Protein AF-A0A3M1BGW0-F1 (afdb_monomer_lite)

Structure (mmCIF, N/CA/C/O backbone):
data_AF-A0A3M1BGW0-F1
#
_entry.id   AF-A0A3M1BGW0-F1
#
loop_
_atom_site.group_PDB
_atom_site.id
_atom_site.type_symbol
_atom_site.label_atom_id
_atom_site.label_alt_id
_atom_site.label_comp_id
_atom_site.label_asym_id
_atom_site.label_entity_id
_atom_site.label_seq_id
_atom_site.pdbx_PDB_ins_code
_atom_site.Cartn_x
_atom_site.Cartn_y
_atom_site.Cartn_z
_atom_site.occupancy
_atom_site.B_iso_or_equiv
_atom_site.auth_seq_id
_atom_site.auth_comp_id
_atom_site.auth_asym_id
_atom_site.auth_atom_id
_atom_site.pdbx_PDB_model_num
ATOM 1 N N . MET A 1 1 ? 8.846 7.849 -10.373 1.00 59.09 1 MET A N 1
ATOM 2 C CA . MET A 1 1 ? 7.692 6.997 -10.730 1.00 59.09 1 MET A CA 1
ATOM 3 C C . MET A 1 1 ? 7.575 6.946 -12.239 1.00 59.09 1 MET A C 1
ATOM 5 O O . MET A 1 1 ? 7.737 7.983 -12.871 1.00 59.09 1 MET A O 1
ATOM 9 N N . GLY A 1 2 ? 7.341 5.766 -12.810 1.00 76.25 2 GLY A N 1
ATOM 10 C CA . GLY A 1 2 ? 6.939 5.651 -14.209 1.00 76.25 2 GLY A CA 1
ATOM 11 C C . GLY A 1 2 ? 5.423 5.772 -14.295 1.00 76.25 2 GLY A C 1
ATOM 12 O O . GLY A 1 2 ? 4.723 5.046 -13.596 1.00 76.25 2 GLY A O 1
ATOM 13 N N . HIS A 1 3 ? 4.919 6.685 -15.117 1.00 86.62 3 HIS A N 1
ATOM 14 C CA . HIS A 1 3 ? 3.495 6.758 -15.422 1.00 86.62 3 HIS A CA 1
ATOM 15 C C . HIS A 1 3 ? 3.257 6.012 -16.729 1.00 86.62 3 HIS A C 1
ATOM 17 O O . HIS A 1 3 ? 3.803 6.389 -17.764 1.00 86.62 3 HIS A O 1
ATOM 23 N N . VAL A 1 4 ? 2.456 4.951 -16.682 1.00 91.19 4 VAL A N 1
ATOM 24 C CA . VAL A 1 4 ? 1.948 4.306 -17.892 1.00 91.19 4 VAL A CA 1
ATOM 25 C C . VAL A 1 4 ? 0.576 4.909 -18.154 1.00 91.19 4 VAL A C 1
ATOM 27 O O . VAL A 1 4 ? -0.361 4.681 -17.394 1.00 91.19 4 VAL A O 1
ATOM 30 N N . VAL A 1 5 ? 0.486 5.754 -19.178 1.00 93.19 5 VAL A N 1
ATOM 31 C CA . VAL A 1 5 ? -0.715 6.537 -19.482 1.00 93.19 5 VAL A CA 1
ATOM 32 C C . VAL A 1 5 ? -1.342 5.999 -20.758 1.00 93.19 5 VAL A C 1
ATOM 34 O O . VAL A 1 5 ? -0.667 5.884 -21.779 1.00 93.19 5 VAL A O 1
ATOM 37 N N . TYR A 1 6 ? -2.639 5.708 -20.706 1.00 93.69 6 TYR A N 1
ATOM 38 C CA . TYR A 1 6 ? -3.430 5.307 -21.865 1.00 93.69 6 TYR A CA 1
ATOM 39 C C . TYR A 1 6 ? -4.486 6.378 -22.155 1.00 93.69 6 TYR A C 1
ATOM 41 O O . TYR A 1 6 ? -5.091 6.897 -21.212 1.00 93.69 6 TYR A O 1
ATOM 49 N N . PRO A 1 7 ? -4.722 6.739 -23.429 1.00 95.81 7 PRO A N 1
ATOM 50 C CA . PRO A 1 7 ? -5.828 7.619 -23.781 1.00 95.81 7 PRO A CA 1
ATOM 51 C C . PRO A 1 7 ? -7.172 6.911 -23.560 1.00 95.81 7 PRO A C 1
ATOM 53 O O . PRO A 1 7 ? -7.244 5.681 -23.503 1.00 95.81 7 PRO A O 1
ATOM 56 N N . GLN A 1 8 ? -8.256 7.685 -23.487 1.00 95.00 8 GLN A N 1
ATOM 57 C CA . GLN A 1 8 ? -9.611 7.134 -23.468 1.00 95.00 8 GLN A CA 1
ATOM 58 C C . GLN A 1 8 ? -9.829 6.228 -24.693 1.00 95.00 8 GLN A C 1
ATOM 60 O O . GLN A 1 8 ? -9.551 6.628 -25.821 1.00 95.00 8 GLN A O 1
ATOM 65 N N . GLY A 1 9 ? -10.314 5.005 -24.461 1.00 96.69 9 GLY A N 1
ATOM 66 C CA . GLY A 1 9 ? -10.488 3.989 -25.505 1.00 96.69 9 GLY A CA 1
ATOM 67 C C . GLY A 1 9 ? -9.220 3.203 -25.864 1.00 96.69 9 GLY A C 1
ATOM 68 O O . GLY A 1 9 ? -9.291 2.315 -26.706 1.00 96.69 9 GLY A O 1
ATOM 69 N N . GLY A 1 10 ? -8.072 3.496 -25.242 1.00 95.81 10 GLY A N 1
ATOM 70 C CA . GLY A 1 10 ? -6.880 2.656 -25.341 1.00 95.81 10 GLY A CA 1
ATOM 71 C C . GLY A 1 10 ? -7.084 1.312 -24.637 1.00 95.81 10 GLY A C 1
ATOM 72 O O . GLY A 1 10 ? -7.691 1.251 -23.570 1.00 95.81 10 GLY A O 1
ATOM 73 N N . GLU A 1 11 ? -6.554 0.241 -25.223 1.00 95.25 11 GLU A N 1
ATOM 74 C CA . GLU A 1 11 ? -6.677 -1.118 -24.696 1.00 95.25 11 GLU A CA 1
ATOM 75 C C . GLU A 1 11 ? -5.296 -1.737 -24.463 1.00 95.25 11 GLU A C 1
ATOM 77 O O . GLU A 1 11 ? -4.374 -1.583 -25.268 1.00 95.25 11 GLU A O 1
ATOM 82 N N . ILE A 1 12 ? -5.166 -2.475 -23.361 1.00 95.06 12 ILE A N 1
ATOM 83 C CA . ILE A 1 12 ? -4.057 -3.401 -23.149 1.00 95.06 12 ILE A CA 1
ATOM 84 C C . ILE A 1 12 ? -4.529 -4.767 -23.636 1.00 95.06 12 ILE A C 1
ATOM 86 O O . ILE A 1 12 ? -5.419 -5.360 -23.029 1.00 95.06 12 ILE A O 1
ATOM 90 N N . ALA A 1 13 ? -3.922 -5.272 -24.711 1.00 95.88 13 ALA A N 1
ATOM 91 C CA . ALA A 1 13 ? -4.275 -6.583 -25.243 1.00 95.88 13 ALA A CA 1
ATOM 92 C C . ALA A 1 13 ? -4.163 -7.676 -24.152 1.00 95.88 13 ALA A C 1
ATOM 94 O O . ALA A 1 13 ? -3.194 -7.666 -23.372 1.00 95.88 13 ALA A O 1
ATOM 95 N N . PRO A 1 14 ? -5.103 -8.642 -24.099 1.00 96.75 14 PRO A N 1
ATOM 96 C CA . PRO A 1 14 ? -5.029 -9.757 -23.163 1.00 96.75 14 PRO A CA 1
ATOM 97 C C . PRO A 1 14 ? -3.698 -10.500 -23.292 1.00 96.75 14 PRO A C 1
ATOM 99 O O . PRO A 1 14 ? -3.305 -10.927 -24.378 1.00 96.75 14 PRO A O 1
ATOM 102 N N . HIS A 1 15 ? -2.993 -10.672 -22.178 1.00 96.31 15 HIS A N 1
ATOM 103 C CA . HIS A 1 15 ? -1.697 -11.340 -22.161 1.00 96.31 15 HIS A CA 1
ATOM 104 C C . HIS A 1 15 ? -1.514 -12.163 -20.888 1.00 96.31 15 HIS A C 1
ATOM 106 O O . HIS A 1 15 ? -2.222 -12.002 -19.897 1.00 96.31 15 HIS A O 1
ATOM 112 N N . ARG A 1 16 ? -0.546 -13.080 -20.933 1.00 96.31 16 ARG A N 1
ATOM 113 C CA . ARG A 1 16 ? -0.100 -13.853 -19.772 1.00 96.31 16 ARG A CA 1
ATOM 114 C C . ARG A 1 16 ? 1.275 -13.362 -19.363 1.00 96.31 16 ARG A C 1
ATOM 116 O O . ARG A 1 16 ? 2.143 -13.164 -20.216 1.00 96.31 16 ARG A O 1
ATOM 123 N N . HIS A 1 17 ? 1.485 -13.216 -18.063 1.00 94.50 17 HIS A N 1
ATOM 124 C CA . HIS A 1 17 ? 2.827 -13.008 -17.541 1.00 94.50 17 HIS A CA 1
ATOM 125 C C . HIS A 1 17 ? 3.660 -14.262 -17.810 1.00 94.50 17 HIS A C 1
ATOM 127 O O . HIS A 1 17 ? 3.225 -15.384 -17.543 1.00 94.50 17 HIS A O 1
ATOM 133 N N . ARG A 1 18 ? 4.845 -14.073 -18.392 1.00 92.88 18 ARG A N 1
ATOM 134 C CA . ARG A 1 18 ? 5.779 -15.174 -18.635 1.00 92.88 18 ARG A CA 1
ATOM 135 C C . ARG A 1 18 ? 6.428 -15.575 -17.307 1.00 92.88 18 ARG A C 1
ATOM 137 O O . ARG A 1 18 ? 6.730 -14.677 -16.518 1.00 92.88 18 ARG A O 1
ATOM 144 N N . PRO A 1 19 ? 6.677 -16.874 -17.069 1.00 93.44 19 PRO A N 1
ATOM 145 C CA . PRO A 1 19 ? 7.511 -17.295 -15.953 1.00 93.44 19 PRO A CA 1
ATOM 146 C C . PRO A 1 19 ? 8.857 -16.569 -16.013 1.00 93.44 19 PRO A C 1
ATOM 148 O O . PRO A 1 19 ? 9.477 -16.485 -17.074 1.00 93.44 19 PRO A O 1
ATOM 151 N N . LEU A 1 20 ? 9.277 -16.018 -14.881 1.00 94.69 20 LEU A N 1
ATOM 152 C CA . LEU A 1 20 ? 10.538 -15.310 -14.741 1.00 94.69 20 LEU A CA 1
ATOM 153 C C . LEU A 1 20 ? 11.119 -15.645 -13.373 1.00 94.69 20 LEU A C 1
ATOM 155 O O . LEU A 1 20 ? 10.472 -15.413 -12.353 1.00 94.69 20 LEU A O 1
ATOM 159 N N . GLU A 1 21 ? 12.349 -16.143 -13.359 1.00 94.56 21 GLU A N 1
ATOM 160 C CA . GLU A 1 21 ? 13.110 -16.293 -12.124 1.00 94.56 21 GLU A CA 1
ATOM 161 C C . GLU A 1 21 ? 13.630 -14.925 -11.678 1.00 94.56 21 GLU A C 1
ATOM 163 O O . GLU A 1 21 ? 14.212 -14.172 -12.463 1.00 94.56 21 GLU A O 1
ATOM 168 N N . ARG A 1 22 ? 13.387 -14.577 -10.413 1.00 91.38 22 ARG A N 1
ATOM 169 C CA . ARG A 1 22 ? 13.852 -13.327 -9.804 1.00 91.38 22 ARG A CA 1
ATOM 170 C C . ARG A 1 22 ? 14.557 -13.657 -8.501 1.00 91.38 22 ARG A C 1
ATOM 172 O O . ARG A 1 22 ? 14.012 -14.373 -7.668 1.00 91.38 22 ARG A O 1
ATOM 179 N N . HIS A 1 23 ? 15.742 -13.093 -8.311 1.00 91.81 23 HIS A N 1
ATOM 180 C CA . HIS A 1 23 ? 16.376 -13.038 -7.002 1.00 91.81 23 HIS A CA 1
ATOM 181 C C . HIS A 1 23 ? 15.956 -11.732 -6.325 1.00 91.81 23 HIS A C 1
ATOM 183 O O . HIS A 1 23 ? 16.179 -10.655 -6.881 1.00 91.81 23 HIS A O 1
ATOM 189 N N . LEU A 1 24 ? 15.307 -11.826 -5.165 1.00 89.44 24 LEU A N 1
ATOM 190 C CA . LEU A 1 24 ? 14.820 -10.672 -4.411 1.00 89.44 24 LEU A CA 1
ATOM 191 C C . LEU A 1 24 ? 15.585 -10.555 -3.094 1.00 89.44 24 LEU A C 1
ATOM 193 O O . LEU A 1 24 ? 15.816 -11.553 -2.415 1.00 89.44 24 LEU A O 1
ATOM 197 N N . VAL A 1 25 ? 15.945 -9.324 -2.735 1.00 88.94 25 VAL A N 1
ATOM 198 C CA . VAL A 1 25 ? 16.446 -8.981 -1.402 1.00 88.94 25 VAL A CA 1
ATOM 199 C C . VAL A 1 25 ? 15.372 -8.137 -0.729 1.00 88.94 25 VAL A C 1
ATOM 201 O O . VAL A 1 25 ? 15.154 -6.993 -1.125 1.00 88.94 25 VAL A O 1
ATOM 204 N N . GLY A 1 26 ? 14.700 -8.725 0.261 1.00 88.00 26 GLY A N 1
ATOM 205 C CA . GLY A 1 26 ? 13.515 -8.147 0.895 1.00 88.00 26 GLY A CA 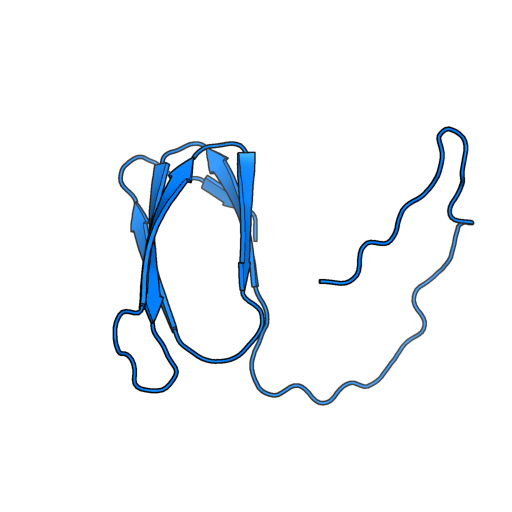1
ATOM 206 C C . GLY A 1 26 ? 12.222 -8.399 0.113 1.00 88.00 26 GLY A C 1
ATOM 207 O O . GLY A 1 26 ? 12.225 -8.987 -0.971 1.00 88.00 26 GLY A O 1
ATOM 208 N N . THR A 1 27 ? 11.111 -7.952 0.690 1.00 90.00 27 THR A N 1
ATOM 209 C CA . THR A 1 27 ? 9.767 -8.021 0.108 1.00 90.00 27 THR A CA 1
ATOM 210 C C . THR A 1 27 ? 9.240 -6.611 -0.128 1.00 90.00 27 THR A C 1
ATOM 212 O O . THR A 1 27 ? 9.604 -5.671 0.573 1.00 90.00 27 THR A O 1
ATOM 215 N N . SER A 1 28 ? 8.422 -6.446 -1.162 1.00 92.69 28 SER A N 1
ATOM 216 C CA . SER A 1 28 ? 7.595 -5.248 -1.316 1.00 92.69 28 SER A CA 1
ATOM 217 C C . SER A 1 28 ? 6.196 -5.565 -0.823 1.00 92.69 28 SER A C 1
ATOM 219 O O . SER A 1 28 ? 5.751 -6.704 -0.959 1.00 92.69 28 SER A O 1
ATOM 221 N N . GLU A 1 29 ? 5.523 -4.557 -0.295 1.00 95.31 29 GLU A N 1
ATOM 222 C CA . GLU A 1 29 ? 4.190 -4.678 0.284 1.00 95.31 29 GLU A CA 1
ATOM 223 C C . GLU A 1 29 ? 3.301 -3.572 -0.289 1.00 95.31 29 GLU A C 1
ATOM 225 O O . GLU A 1 29 ? 3.746 -2.436 -0.497 1.00 95.31 29 GLU A O 1
ATOM 230 N N . VAL A 1 30 ? 2.053 -3.914 -0.592 1.00 96.88 30 VAL A N 1
ATOM 231 C CA . VAL A 1 30 ? 1.034 -2.956 -1.015 1.00 96.88 30 VAL A CA 1
ATOM 232 C C . VAL A 1 30 ? -0.149 -3.138 -0.090 1.00 96.88 30 VAL A C 1
ATOM 234 O O . VAL A 1 30 ? -0.688 -4.229 -0.010 1.00 96.88 30 VAL A O 1
ATOM 237 N N . LEU A 1 31 ? -0.556 -2.068 0.584 1.00 97.75 31 LEU A N 1
ATOM 238 C CA . LEU A 1 31 ? -1.697 -2.086 1.489 1.00 97.75 31 LEU A CA 1
ATOM 239 C C . LEU A 1 31 ? -2.761 -1.112 1.006 1.00 97.75 31 LEU A C 1
ATOM 241 O O . LEU A 1 31 ? -2.459 0.017 0.611 1.00 97.75 31 LEU A O 1
ATOM 245 N N . VAL A 1 32 ? -4.019 -1.531 1.090 1.00 98.44 32 VAL A N 1
ATOM 246 C CA . VAL A 1 32 ? -5.181 -0.668 0.860 1.00 98.44 32 VAL A CA 1
ATOM 247 C C . VAL A 1 32 ? -6.015 -0.610 2.128 1.00 98.44 32 VAL A C 1
ATOM 249 O O . VAL A 1 32 ? -6.417 -1.645 2.665 1.00 98.44 32 VAL A O 1
ATOM 252 N N . VAL A 1 33 ? -6.326 0.599 2.594 1.00 98.44 33 VAL A N 1
ATOM 253 C CA . VAL A 1 33 ? -7.230 0.780 3.734 1.00 98.44 33 VAL A CA 1
ATOM 254 C C . VAL A 1 33 ? -8.666 0.593 3.251 1.00 98.44 33 VAL A C 1
ATOM 256 O O . VAL A 1 33 ? 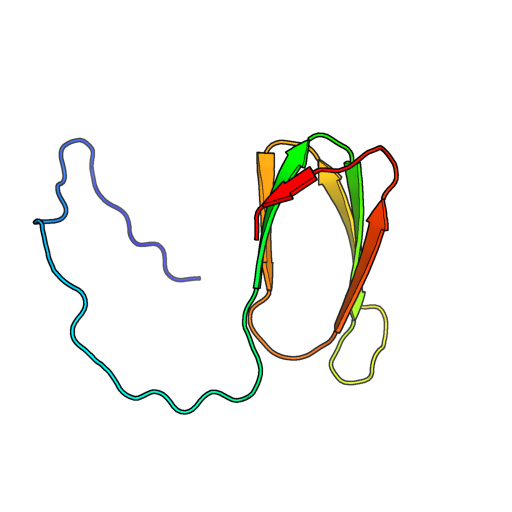-9.265 1.479 2.641 1.00 98.44 33 VAL A O 1
ATOM 259 N N . VAL A 1 34 ? -9.246 -0.574 3.523 1.00 98.62 34 VAL A N 1
ATOM 260 C CA . VAL A 1 34 ? -10.629 -0.899 3.139 1.00 98.62 34 VAL A CA 1
ATOM 261 C C . VAL A 1 34 ? -11.630 -0.240 4.090 1.00 98.62 34 VAL A C 1
ATOM 263 O O . VAL A 1 34 ? -12.711 0.171 3.665 1.00 98.62 34 VAL A O 1
ATOM 266 N N . LYS A 1 35 ? -11.276 -0.129 5.376 1.00 98.62 35 LYS A N 1
ATOM 267 C CA . LYS A 1 35 ? -12.075 0.510 6.432 1.00 98.62 35 LYS A CA 1
ATOM 268 C C . LYS A 1 35 ? -11.163 0.968 7.574 1.00 98.62 35 LYS A C 1
ATOM 270 O O . LYS A 1 35 ? -10.175 0.295 7.850 1.00 98.62 35 LYS A O 1
ATOM 275 N N . GLY A 1 36 ? -11.553 2.033 8.271 1.00 98.25 36 GLY A N 1
ATOM 276 C CA . GLY A 1 36 ? -10.905 2.506 9.495 1.00 98.25 36 GLY A CA 1
ATOM 277 C C . GLY A 1 36 ? -9.903 3.627 9.245 1.00 98.25 36 GLY A C 1
ATOM 278 O O . GLY A 1 36 ? -9.946 4.303 8.211 1.00 98.25 36 GLY A O 1
ATOM 279 N N . CYS A 1 37 ? -9.020 3.815 10.220 1.00 98.56 37 CYS A N 1
ATOM 280 C CA . CYS A 1 37 ? -8.020 4.869 10.252 1.00 98.56 37 CYS A CA 1
ATOM 281 C C . CYS A 1 37 ? -6.751 4.336 10.923 1.00 98.56 37 CYS A C 1
ATOM 283 O O . CYS A 1 37 ? -6.805 3.810 12.039 1.00 98.56 37 CYS A O 1
ATOM 285 N N . VAL A 1 38 ? -5.610 4.486 10.256 1.00 98.56 38 VAL A N 1
ATOM 286 C CA . VAL A 1 38 ? -4.315 4.001 10.738 1.00 98.56 38 VAL A CA 1
ATOM 287 C C . VAL A 1 38 ? -3.259 5.084 10.609 1.00 98.56 38 VAL A C 1
ATOM 289 O O . VAL A 1 38 ? -3.144 5.744 9.583 1.00 98.56 38 VAL A O 1
ATOM 292 N N . GLU A 1 39 ? -2.456 5.252 11.648 1.00 98.69 39 GLU A N 1
ATOM 293 C CA . GLU A 1 39 ? -1.226 6.025 11.580 1.00 98.69 39 GLU A CA 1
ATOM 294 C C . GLU A 1 39 ? -0.078 5.100 11.176 1.00 98.69 39 GLU A C 1
ATOM 296 O O . GLU A 1 39 ? 0.142 4.063 11.803 1.00 98.69 39 GLU A O 1
ATOM 301 N N . ILE A 1 40 ? 0.654 5.474 10.134 1.00 98.25 40 ILE A N 1
ATOM 302 C CA . ILE A 1 40 ? 1.906 4.840 9.745 1.00 98.25 40 ILE A CA 1
ATOM 303 C C . ILE A 1 40 ? 3.084 5.714 10.161 1.00 98.25 40 ILE A C 1
ATOM 305 O O . ILE A 1 40 ? 3.136 6.902 9.837 1.00 98.25 40 ILE A O 1
ATOM 309 N N . THR A 1 41 ? 4.066 5.090 10.801 1.00 98.50 41 THR A N 1
ATOM 310 C CA . THR A 1 41 ? 5.401 5.648 11.002 1.00 98.50 41 THR A CA 1
ATOM 311 C C . THR A 1 41 ? 6.362 4.973 10.039 1.00 98.50 41 THR A C 1
ATOM 313 O O . THR A 1 41 ? 6.421 3.749 9.974 1.00 98.50 41 THR A O 1
ATOM 316 N N . LEU A 1 42 ? 7.114 5.763 9.286 1.00 97.38 42 LEU A N 1
ATOM 317 C CA . LEU A 1 42 ? 8.148 5.305 8.369 1.00 97.38 42 LEU A CA 1
ATOM 318 C C . LEU A 1 42 ? 9.518 5.567 8.988 1.00 97.38 42 LEU A C 1
ATOM 320 O O . LEU A 1 42 ? 9.744 6.632 9.572 1.00 97.38 42 LEU A O 1
ATOM 324 N N . TYR A 1 43 ? 10.436 4.627 8.796 1.00 97.25 43 TYR A N 1
ATOM 325 C CA . TYR A 1 43 ? 11.813 4.690 9.262 1.00 97.25 43 TYR A CA 1
ATOM 326 C C . TYR A 1 43 ? 12.793 4.460 8.110 1.00 97.25 43 TYR A C 1
ATOM 328 O O . TYR A 1 43 ? 12.508 3.703 7.179 1.00 97.25 43 TYR A O 1
ATOM 336 N N . ASP A 1 44 ? 13.963 5.087 8.193 1.00 95.25 44 ASP A N 1
ATOM 337 C CA . ASP A 1 44 ? 15.081 4.802 7.294 1.00 95.25 44 ASP A CA 1
ATOM 338 C C . ASP A 1 44 ? 15.795 3.476 7.636 1.00 95.25 44 ASP A C 1
ATOM 340 O O . ASP A 1 44 ? 15.417 2.747 8.557 1.00 95.25 44 ASP A O 1
ATOM 344 N N . ASP A 1 45 ? 16.853 3.158 6.887 1.00 93.56 45 ASP A N 1
ATOM 345 C CA . ASP A 1 45 ? 17.655 1.937 7.054 1.00 93.56 45 ASP A CA 1
ATOM 346 C C . ASP A 1 45 ? 18.378 1.855 8.417 1.00 93.56 45 ASP A C 1
ATOM 348 O O . ASP A 1 45 ? 18.793 0.773 8.830 1.00 93.56 45 ASP A O 1
ATOM 352 N N . GLU A 1 46 ? 18.516 2.975 9.134 1.00 95.62 46 GLU A N 1
ATOM 353 C CA . GLU A 1 46 ? 19.093 3.055 10.484 1.00 95.62 46 GLU A CA 1
ATOM 354 C C . GLU A 1 46 ? 18.003 3.056 11.573 1.00 95.62 46 GLU A C 1
ATOM 356 O O . GLU A 1 46 ? 18.289 3.300 12.745 1.00 95.62 46 GLU A O 1
ATOM 361 N N . SER A 1 47 ? 16.751 2.756 11.202 1.00 91.94 47 SER A N 1
ATOM 362 C CA . SER A 1 47 ? 15.575 2.786 12.081 1.00 91.94 47 SER A CA 1
ATOM 363 C C . SER A 1 47 ? 15.289 4.163 12.694 1.00 91.94 47 SER A C 1
ATOM 365 O O . SER A 1 47 ? 14.667 4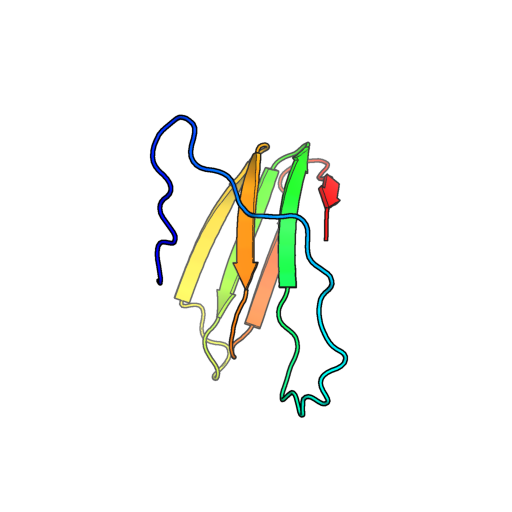.258 13.754 1.00 91.94 47 SER A O 1
ATOM 367 N N . ARG A 1 48 ? 15.712 5.251 12.041 1.00 97.06 48 ARG A N 1
ATOM 368 C CA . ARG A 1 48 ? 15.336 6.612 12.443 1.00 97.06 48 ARG A CA 1
ATOM 369 C C . ARG A 1 48 ? 14.019 6.984 11.790 1.00 97.06 48 ARG A C 1
ATOM 371 O O . ARG A 1 48 ? 13.827 6.741 10.602 1.00 97.06 48 ARG A O 1
ATOM 378 N N . GLU A 1 49 ? 13.122 7.588 12.560 1.00 97.75 49 GLU A N 1
ATOM 379 C CA . GLU A 1 49 ? 11.833 8.049 12.049 1.00 97.75 49 GLU A CA 1
ATOM 380 C C . GLU A 1 49 ? 12.034 9.125 10.973 1.00 97.75 49 GLU A C 1
ATOM 382 O O . GLU A 1 49 ? 12.749 10.106 11.183 1.00 97.75 49 GLU A O 1
ATOM 387 N N . ILE A 1 50 ? 11.383 8.939 9.825 1.00 96.56 50 ILE A N 1
ATOM 388 C CA . ILE A 1 50 ? 11.422 9.880 8.699 1.00 96.56 50 ILE A CA 1
ATOM 389 C C . ILE A 1 50 ? 10.077 10.562 8.459 1.00 96.56 50 ILE A C 1
ATOM 391 O O . ILE A 1 50 ? 10.038 11.691 7.966 1.00 96.56 50 ILE A O 1
ATOM 395 N N . ALA A 1 51 ? 8.966 9.894 8.776 1.00 97.12 51 ALA A N 1
ATOM 396 C CA . ALA A 1 51 ? 7.638 10.461 8.600 1.00 97.12 51 ALA A CA 1
ATOM 397 C C . ALA A 1 51 ? 6.583 9.718 9.418 1.00 97.12 51 ALA A C 1
ATOM 399 O O . ALA A 1 51 ? 6.629 8.499 9.533 1.00 97.12 51 ALA A O 1
ATOM 400 N N . VAL A 1 52 ? 5.569 10.462 9.857 1.00 98.12 52 VAL A N 1
ATOM 401 C CA . VAL A 1 52 ? 4.311 9.925 10.384 1.00 98.12 52 VAL A CA 1
ATOM 402 C C . VAL A 1 52 ? 3.164 10.420 9.510 1.00 98.12 52 VAL A C 1
ATOM 404 O O . VAL A 1 52 ? 3.116 11.609 9.172 1.00 98.12 52 VAL A O 1
ATOM 407 N N . ARG A 1 53 ? 2.267 9.532 9.085 1.00 98.12 53 ARG A N 1
ATOM 408 C CA . ARG A 1 53 ? 1.100 9.868 8.255 1.00 98.12 53 ARG A CA 1
ATOM 409 C C . ARG A 1 53 ? -0.129 9.125 8.741 1.00 98.12 53 ARG A C 1
ATOM 411 O O . ARG A 1 53 ? -0.031 7.989 9.177 1.00 98.12 53 ARG A O 1
ATOM 418 N N . GLU A 1 54 ? -1.284 9.757 8.616 1.00 98.56 54 GLU A N 1
ATOM 419 C CA . GLU A 1 54 ? -2.571 9.096 8.802 1.00 98.56 54 GLU A CA 1
ATOM 420 C C . GLU A 1 54 ? -3.080 8.614 7.439 1.00 98.56 54 GLU A C 1
ATOM 422 O O . GLU A 1 54 ? -3.027 9.369 6.467 1.00 98.56 54 GLU A O 1
ATOM 427 N N . LEU A 1 55 ? -3.543 7.367 7.377 1.00 98.50 55 LEU A N 1
ATOM 428 C CA . LEU A 1 55 ? -4.182 6.752 6.221 1.00 98.50 55 LEU A CA 1
ATOM 429 C C . LEU A 1 55 ? -5.633 6.419 6.571 1.00 98.50 55 LEU A C 1
ATOM 431 O O . LEU A 1 55 ? -5.933 5.884 7.644 1.00 98.50 55 LEU A O 1
ATOM 435 N N . ARG A 1 56 ? -6.533 6.722 5.643 1.00 98.56 56 ARG A N 1
ATOM 436 C CA . ARG A 1 56 ? -7.980 6.544 5.762 1.00 98.56 56 ARG A CA 1
ATOM 437 C C . ARG A 1 56 ? -8.499 5.650 4.647 1.00 98.56 56 ARG A C 1
ATOM 439 O O . ARG A 1 56 ? -7.785 5.298 3.715 1.00 98.56 56 ARG A O 1
ATOM 446 N N . GLN A 1 57 ? -9.772 5.279 4.746 1.00 98.56 57 GLN A N 1
ATOM 447 C CA . GLN A 1 57 ? -10.442 4.45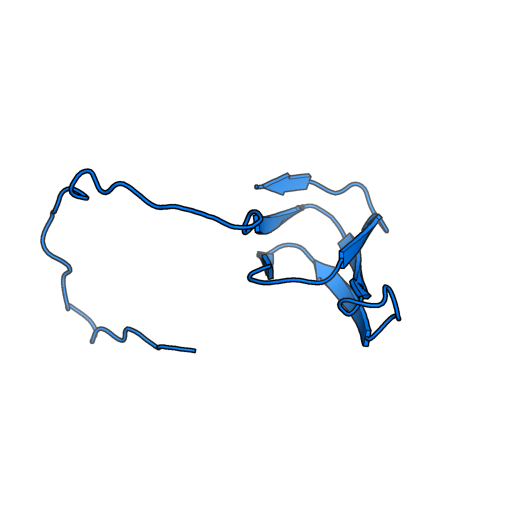7 3.743 1.00 98.56 57 GLN A CA 1
ATOM 448 C C . GLN A 1 57 ? -10.196 4.955 2.306 1.00 98.56 57 GLN A C 1
ATOM 450 O O . GLN A 1 57 ? -10.490 6.103 1.979 1.00 98.56 57 GLN A O 1
ATOM 455 N N . GLY A 1 58 ? -9.724 4.052 1.446 1.00 97.94 58 GLY A N 1
ATOM 456 C CA . GLY A 1 58 ? -9.393 4.322 0.046 1.00 97.94 58 GLY A CA 1
ATOM 457 C C . GLY A 1 58 ? -7.929 4.690 -0.202 1.00 97.94 58 GLY A C 1
ATOM 458 O O . GLY A 1 58 ? -7.498 4.633 -1.354 1.00 97.94 58 GLY A O 1
ATOM 459 N N . ASP A 1 59 ? -7.157 5.005 0.842 1.00 98.31 59 ASP A N 1
ATOM 460 C CA . ASP A 1 59 ? -5.726 5.252 0.699 1.00 98.31 59 ASP A CA 1
ATOM 461 C C . ASP A 1 59 ? -4.974 3.964 0.349 1.00 98.31 59 ASP A C 1
ATOM 463 O O . ASP A 1 59 ? -5.277 2.869 0.838 1.00 98.31 59 ASP A O 1
ATOM 467 N N . VAL A 1 60 ? -3.964 4.130 -0.505 1.00 97.62 60 VAL A N 1
ATOM 468 C CA . VAL A 1 60 ? -3.072 3.069 -0.972 1.00 97.62 60 VAL A CA 1
ATOM 469 C C . VAL A 1 60 ? -1.660 3.397 -0.522 1.00 97.62 60 VAL A C 1
ATOM 471 O O . VAL A 1 60 ? -1.117 4.454 -0.854 1.00 97.62 60 VAL A O 1
ATOM 474 N N . LEU A 1 61 ? -1.048 2.462 0.189 1.00 96.31 61 LEU A N 1
ATOM 475 C CA . LEU A 1 61 ? 0.347 2.517 0.579 1.00 96.31 61 LEU A CA 1
ATOM 476 C C . LEU A 1 61 ? 1.138 1.503 -0.245 1.00 96.31 61 LEU A C 1
ATOM 478 O O . LEU A 1 61 ? 0.775 0.335 -0.327 1.00 96.31 61 LEU A O 1
ATOM 482 N N . VAL A 1 62 ? 2.245 1.951 -0.832 1.00 95.44 62 VAL A N 1
ATOM 483 C CA . VAL A 1 62 ? 3.159 1.097 -1.595 1.00 95.44 62 VAL A CA 1
ATOM 484 C C . VAL A 1 62 ? 4.543 1.197 -0.970 1.00 95.44 62 VAL A C 1
ATOM 486 O O . VAL A 1 62 ? 5.192 2.241 -1.046 1.00 95.44 62 VAL A O 1
ATOM 489 N N . LEU A 1 63 ? 4.989 0.111 -0.348 1.00 94.12 63 LEU A N 1
ATOM 490 C CA . LEU A 1 63 ? 6.265 0.012 0.346 1.00 94.12 63 LEU A CA 1
ATOM 491 C C . LEU A 1 63 ? 7.243 -0.770 -0.524 1.00 94.12 63 LEU A C 1
ATOM 493 O O . LEU A 1 63 ? 7.217 -1.998 -0.609 1.00 94.12 63 LEU A O 1
ATOM 497 N N . THR A 1 64 ? 8.110 -0.030 -1.209 1.00 90.44 64 THR A N 1
ATOM 498 C CA . THR A 1 64 ? 9.127 -0.593 -2.098 1.00 90.44 64 THR A CA 1
ATOM 499 C C . THR A 1 64 ? 10.501 -0.119 -1.658 1.00 90.44 64 THR A C 1
ATOM 501 O O . THR A 1 64 ? 10.816 1.062 -1.805 1.00 90.44 64 THR A O 1
ATOM 504 N N . GLY A 1 65 ? 11.334 -1.029 -1.159 1.00 85.56 65 GLY A N 1
ATOM 505 C CA . GLY A 1 65 ? 12.717 -0.726 -0.808 1.00 85.56 65 GLY A CA 1
ATOM 506 C C . GLY A 1 65 ? 13.101 -1.200 0.585 1.00 85.56 65 GLY A C 1
ATOM 507 O O . GLY A 1 65 ? 12.508 -2.130 1.124 1.00 85.56 65 GLY A O 1
ATOM 508 N N . LYS A 1 66 ? 14.152 -0.578 1.115 1.00 87.50 66 LYS A N 1
ATOM 509 C CA . LYS A 1 66 ? 14.670 -0.816 2.462 1.00 87.50 66 LYS A CA 1
ATOM 510 C C . LYS A 1 66 ? 14.059 0.182 3.450 1.00 87.50 66 LYS A C 1
ATOM 512 O O . LYS A 1 66 ? 13.328 1.088 3.049 1.00 87.50 66 LYS A O 1
ATOM 517 N N . GLY A 1 67 ? 14.364 -0.019 4.723 1.00 91.69 67 GLY A N 1
ATOM 518 C CA . GLY A 1 67 ? 13.822 0.739 5.839 1.00 91.69 67 GLY A CA 1
ATOM 519 C C . GLY A 1 67 ? 12.831 -0.099 6.631 1.00 91.69 67 GLY A C 1
ATOM 520 O O . GLY A 1 67 ? 12.754 -1.321 6.474 1.00 91.69 67 GLY A O 1
ATOM 521 N N . ALA A 1 68 ? 12.078 0.568 7.494 1.00 94.75 68 ALA A N 1
ATOM 522 C CA . ALA A 1 68 ? 11.048 -0.067 8.296 1.00 94.75 68 ALA A CA 1
ATOM 523 C C . ALA A 1 68 ? 9.808 0.814 8.362 1.00 94.75 68 ALA A C 1
ATOM 525 O O . ALA A 1 68 ? 9.836 2.005 8.051 1.00 94.75 68 ALA A O 1
ATOM 526 N N . HIS A 1 69 ? 8.704 0.223 8.782 1.00 96.88 69 HIS A N 1
ATOM 527 C CA . HIS A 1 69 ? 7.485 0.954 9.052 1.00 96.88 69 HIS A CA 1
ATOM 528 C C . HIS A 1 69 ? 6.770 0.328 10.250 1.00 96.88 69 HIS A C 1
ATOM 530 O O . HIS A 1 69 ? 6.986 -0.837 10.585 1.00 96.88 69 HIS A O 1
ATOM 536 N N . GLY A 1 70 ? 5.941 1.118 10.918 1.00 97.12 70 GLY A N 1
ATOM 537 C CA . GLY A 1 70 ? 5.080 0.679 12.005 1.00 97.12 70 GLY A CA 1
ATOM 538 C C . GLY A 1 70 ? 3.681 1.237 11.811 1.00 97.12 70 GLY A C 1
ATOM 539 O O . GLY A 1 70 ? 3.517 2.312 11.239 1.00 97.12 70 GLY A O 1
ATOM 540 N N . PHE A 1 71 ? 2.682 0.513 12.303 1.00 98.00 71 PHE A N 1
ATOM 541 C CA . PHE A 1 71 ? 1.287 0.927 12.233 1.00 98.00 71 PHE A CA 1
ATOM 542 C C . PHE A 1 71 ? 0.698 1.066 13.629 1.00 98.00 71 PHE A C 1
ATOM 544 O O . PHE A 1 71 ? 0.885 0.205 14.490 1.00 98.00 71 PHE A O 1
ATOM 551 N N . ARG A 1 72 ? -0.084 2.122 13.827 1.00 98.62 72 ARG A N 1
ATOM 552 C CA . ARG A 1 72 ? -0.930 2.319 14.996 1.00 98.62 72 ARG A CA 1
ATOM 553 C C . ARG A 1 72 ? -2.357 2.539 14.521 1.00 98.62 72 ARG A C 1
ATOM 555 O O . ARG A 1 72 ? -2.680 3.580 13.957 1.00 98.62 72 ARG A O 1
ATOM 562 N N . MET A 1 73 ? -3.210 1.542 14.736 1.00 98.38 73 MET A N 1
ATOM 563 C CA . MET A 1 73 ? -4.625 1.629 14.370 1.00 98.38 73 MET A CA 1
ATOM 564 C C . MET A 1 73 ? -5.300 2.654 15.286 1.00 98.38 73 MET A C 1
ATOM 566 O O . MET A 1 73 ? -5.311 2.481 16.505 1.00 98.38 73 MET A O 1
ATOM 570 N N . LEU A 1 74 ? -5.805 3.743 14.710 1.00 98.62 74 LEU A N 1
ATOM 571 C CA . LEU A 1 74 ? -6.537 4.783 15.439 1.00 98.62 74 LEU A CA 1
ATOM 572 C C . LEU A 1 74 ? -8.020 4.410 15.591 1.00 98.62 74 LEU A C 1
ATOM 574 O O . LEU A 1 74 ? -8.683 4.866 16.518 1.00 98.62 74 LEU A O 1
ATOM 578 N N . GLU A 1 75 ? -8.51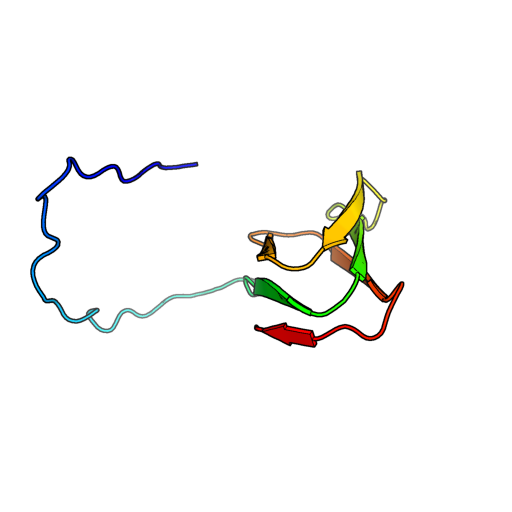2 3.548 14.699 1.00 98.50 75 GLU A N 1
ATOM 579 C CA . GLU A 1 75 ? -9.850 2.954 14.698 1.00 98.50 75 GLU A CA 1
ATOM 580 C C . GLU A 1 75 ? -9.775 1.468 14.299 1.00 98.50 75 GLU A C 1
ATOM 582 O O . GLU A 1 75 ? -8.747 1.005 13.794 1.00 98.50 75 GLU A O 1
ATOM 587 N N . ASP A 1 76 ? -10.877 0.723 14.455 1.00 98.62 76 ASP A N 1
ATOM 588 C CA . ASP A 1 76 ? -11.017 -0.630 13.898 1.00 98.62 76 ASP A CA 1
ATOM 589 C C . ASP A 1 76 ? -10.734 -0.612 12.389 1.00 98.62 76 ASP A C 1
ATOM 591 O O . ASP A 1 76 ? -11.517 -0.081 11.592 1.00 98.62 76 ASP A O 1
ATOM 595 N N . THR A 1 77 ? -9.602 -1.199 12.000 1.00 98.56 77 THR A N 1
ATOM 596 C CA . THR A 1 77 ? -9.036 -1.060 10.655 1.00 98.56 77 THR A CA 1
ATOM 597 C C . THR A 1 77 ? -9.015 -2.395 9.921 1.00 98.56 77 THR A C 1
ATOM 599 O O . THR A 1 77 ? -8.650 -3.426 10.483 1.00 98.56 77 THR A O 1
ATOM 602 N N . VAL A 1 78 ? -9.400 -2.366 8.644 1.00 98.56 78 VAL A N 1
ATOM 603 C CA . VAL A 1 78 ? -9.285 -3.494 7.714 1.00 98.56 78 VAL A CA 1
ATOM 604 C C . VAL A 1 78 ? -8.327 -3.089 6.606 1.00 98.56 78 VAL A C 1
ATOM 606 O O . VAL A 1 78 ? -8.621 -2.172 5.835 1.00 98.56 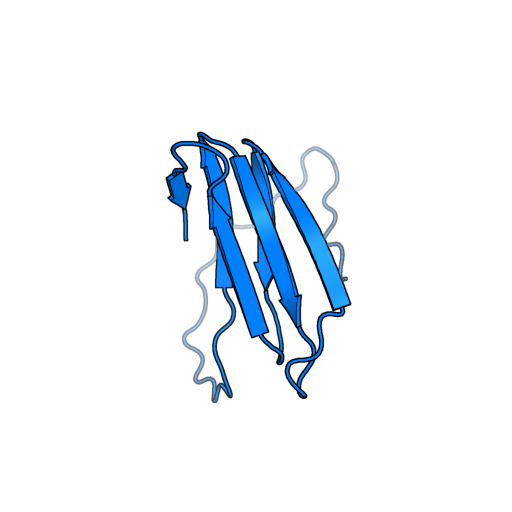78 VAL A O 1
ATOM 609 N N . LEU A 1 79 ? -7.199 -3.789 6.532 1.00 98.25 79 LEU A N 1
ATOM 610 C CA . LEU A 1 79 ? -6.223 -3.662 5.458 1.00 98.25 79 LEU A CA 1
ATOM 611 C C . LEU A 1 79 ? -6.394 -4.828 4.483 1.00 98.25 79 LEU A C 1
ATOM 613 O O . LEU A 1 79 ? -6.635 -5.961 4.902 1.00 98.25 79 LEU A O 1
ATOM 617 N N . LEU A 1 80 ? -6.287 -4.533 3.192 1.00 97.94 80 LEU A N 1
ATOM 618 C CA . LEU A 1 80 ? -6.048 -5.527 2.152 1.00 97.94 80 LEU A CA 1
ATOM 619 C C . LEU A 1 80 ? -4.561 -5.481 1.797 1.00 97.94 80 LEU A C 1
ATOM 621 O O . LEU A 1 80 ? -4.075 -4.400 1.467 1.00 97.94 80 LEU A O 1
ATOM 625 N N . GLU A 1 81 ? -3.898 -6.632 1.858 1.00 94.50 81 GLU A N 1
ATOM 626 C CA . GLU A 1 81 ? -2.505 -6.866 1.442 1.00 94.50 81 GLU A CA 1
ATOM 627 C C . GLU A 1 81 ? -2.463 -7.673 0.135 1.00 94.50 81 GLU A C 1
ATOM 629 O O . GLU A 1 81 ? -3.261 -8.637 0.016 1.00 94.50 81 GLU A O 1
#

Foldseek 3Di:
DDDDDDPVVDDDPDDDDDDDDDDDDDDKDKKAWQAAKKWKFWFDQVRHTDDIDMDGHGDMDIGDDDGDMDIDGPTPTDMDD

pLDDT: mean 94.92, std 5.55, range [59.09, 98.69]

Sequence (81 aa):
MGHVVYPQGGEIAPHRHRPLERHLVGTSEVLVVVKGCVEITLYDDESREIAVRELRQGDVLVLTGKGAHGFRMLEDTVLLE

Secondary structure (DSSP, 8-state):
-------TT-------PPP-----SS--EEEEEEESEEEEEEE-TTS-EEEEEEEETT-EEEE-SSSEEEEEESSS-EEE-

Radius of gyration: 16.71 Å; chains: 1; bounding box: 31×28×41 Å